Protein AF-A0A926ZEN9-F1 (afdb_monomer_lite)

Sequence (96 aa):
MNADDLRQRLLECDRYILELQYELTKTLEYKQVLLKHHAALSSHEQPGSEIDARLRGLEKEITRASTTLERLRSNIASCSDLRASMERSCPSDIDG

Radius of gyration: 21.75 Å; chains: 1; bounding box: 40×19×70 Å

Structure (mmCIF, N/CA/C/O backbone):
data_AF-A0A926ZEN9-F1
#
_entry.id   AF-A0A926ZEN9-F1
#
loop_
_atom_site.group_PDB
_atom_site.id
_atom_site.type_symbol
_atom_site.label_atom_id
_atom_site.label_alt_id
_atom_site.label_comp_id
_atom_site.label_asym_id
_atom_site.label_entity_id
_atom_site.label_seq_id
_atom_site.pdbx_PDB_ins_code
_atom_site.Cartn_x
_atom_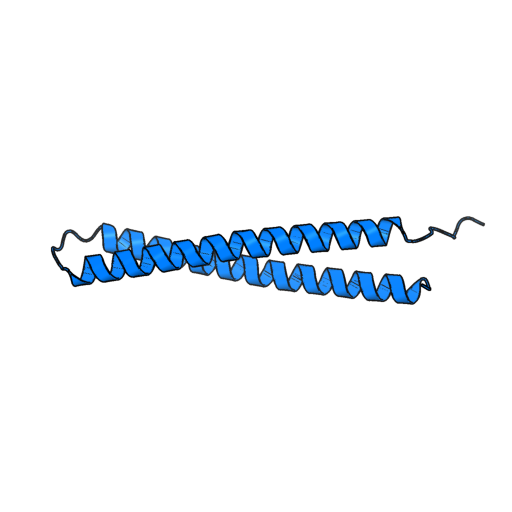site.Cartn_y
_atom_site.Cartn_z
_atom_site.occupancy
_atom_site.B_iso_or_equiv
_atom_site.auth_seq_id
_atom_site.auth_comp_id
_atom_site.auth_asym_id
_atom_site.auth_atom_id
_atom_site.pdbx_PDB_model_num
ATOM 1 N N . MET A 1 1 ? 22.870 -9.142 -24.309 1.00 60.59 1 MET A N 1
ATOM 2 C CA . MET A 1 1 ? 21.413 -8.980 -24.146 1.00 60.59 1 MET A CA 1
ATOM 3 C C . MET A 1 1 ? 20.915 -8.400 -25.450 1.00 60.59 1 MET A C 1
ATOM 5 O O . MET A 1 1 ? 21.462 -7.381 -25.855 1.00 60.59 1 MET A O 1
ATOM 9 N N . ASN A 1 2 ? 20.038 -9.103 -26.165 1.00 77.88 2 ASN A N 1
ATOM 10 C CA . ASN A 1 2 ? 19.508 -8.595 -27.433 1.00 77.88 2 ASN A CA 1
ATOM 11 C C . ASN A 1 2 ? 18.384 -7.566 -27.149 1.00 77.88 2 ASN A C 1
ATOM 13 O O . ASN A 1 2 ? 17.939 -7.425 -26.006 1.00 77.88 2 ASN A O 1
ATOM 17 N N . ALA A 1 3 ? 17.973 -6.799 -28.162 1.00 80.19 3 ALA A N 1
ATOM 18 C CA . ALA A 1 3 ? 16.965 -5.747 -27.998 1.00 80.19 3 ALA A CA 1
ATOM 19 C C . ALA A 1 3 ? 15.592 -6.300 -27.565 1.00 80.19 3 ALA A C 1
ATOM 21 O O . ALA A 1 3 ? 14.883 -5.652 -26.793 1.00 80.19 3 ALA A O 1
ATOM 22 N N . ASP A 1 4 ? 15.247 -7.514 -27.998 1.00 84.12 4 ASP A N 1
ATOM 23 C CA . ASP A 1 4 ? 13.983 -8.173 -27.663 1.00 84.12 4 ASP A CA 1
ATOM 24 C C . ASP A 1 4 ? 13.926 -8.607 -26.188 1.00 84.12 4 ASP A C 1
ATOM 26 O O . ASP A 1 4 ? 12.923 -8.363 -25.518 1.00 84.12 4 ASP A O 1
ATOM 30 N N . ASP A 1 5 ? 15.026 -9.132 -25.637 1.00 86.56 5 ASP A N 1
ATOM 31 C CA . ASP A 1 5 ? 15.173 -9.482 -24.219 1.00 86.56 5 ASP A CA 1
ATOM 32 C C . ASP A 1 5 ? 15.000 -8.239 -23.334 1.00 86.56 5 ASP A C 1
ATOM 34 O O . ASP A 1 5 ? 14.341 -8.278 -22.293 1.00 86.56 5 ASP A O 1
ATOM 38 N N . LEU A 1 6 ? 15.598 -7.110 -23.736 1.00 84.12 6 LEU A N 1
ATOM 39 C CA . LEU A 1 6 ? 15.484 -5.844 -23.009 1.00 84.12 6 LEU A CA 1
ATOM 40 C C . LEU A 1 6 ? 14.041 -5.328 -23.032 1.00 84.12 6 LEU A C 1
ATOM 42 O O . LEU A 1 6 ? 13.512 -4.916 -21.998 1.00 84.12 6 LEU A O 1
ATOM 46 N N . ARG A 1 7 ? 13.386 -5.407 -24.193 1.00 85.62 7 ARG A N 1
ATOM 47 C CA . ARG A 1 7 ? 11.991 -4.998 -24.372 1.00 85.62 7 ARG A CA 1
ATOM 48 C C . ARG A 1 7 ? 11.034 -5.862 -23.554 1.00 85.62 7 ARG A C 1
ATOM 50 O O . ARG A 1 7 ? 10.131 -5.324 -22.918 1.00 85.62 7 ARG A 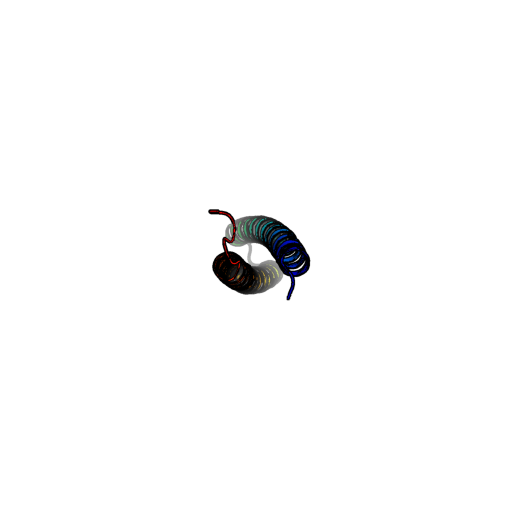O 1
ATOM 57 N N . GLN A 1 8 ? 11.257 -7.174 -23.505 1.00 89.81 8 GLN A N 1
ATOM 58 C CA . GLN A 1 8 ? 10.468 -8.081 -22.675 1.00 89.81 8 GLN A CA 1
ATOM 59 C C . GLN A 1 8 ? 10.624 -7.759 -21.183 1.00 89.81 8 GLN A C 1
ATOM 61 O O . GLN A 1 8 ? 9.628 -7.661 -20.468 1.00 89.81 8 GLN A O 1
ATOM 66 N N . ARG A 1 9 ? 11.852 -7.515 -20.713 1.00 88.81 9 ARG A N 1
ATOM 67 C CA . ARG A 1 9 ? 12.089 -7.164 -19.305 1.00 88.81 9 ARG A CA 1
ATOM 68 C C . ARG A 1 9 ? 11.487 -5.805 -18.928 1.00 88.81 9 ARG A C 1
ATOM 70 O O . ARG A 1 9 ? 11.003 -5.653 -17.812 1.00 88.81 9 ARG A O 1
ATOM 77 N N . LEU A 1 10 ? 11.462 -4.834 -19.846 1.00 88.69 10 LEU A N 1
ATOM 78 C CA . LEU A 1 10 ? 10.764 -3.557 -19.636 1.00 88.69 10 LEU A CA 1
ATOM 79 C C . LEU A 1 10 ? 9.253 -3.755 -19.448 1.00 88.69 10 LEU A C 1
ATOM 81 O O . LEU A 1 10 ? 8.684 -3.205 -18.507 1.00 88.69 10 LEU A O 1
ATOM 85 N N . LEU A 1 11 ? 8.622 -4.600 -20.272 1.00 90.38 11 LEU A N 1
ATOM 86 C CA . LEU A 1 11 ? 7.200 -4.942 -20.127 1.00 90.38 11 LEU A CA 1
ATOM 87 C C . LEU A 1 11 ? 6.902 -5.642 -18.792 1.00 90.38 11 LEU A C 1
ATOM 89 O O . LEU A 1 11 ? 5.866 -5.394 -18.175 1.00 90.38 11 LEU A O 1
ATOM 93 N N . GLU A 1 12 ? 7.807 -6.503 -18.325 1.00 91.12 12 GLU A N 1
ATOM 94 C CA . GLU A 1 12 ? 7.691 -7.144 -17.012 1.00 91.12 12 GLU A CA 1
ATOM 95 C C . GLU A 1 12 ? 7.797 -6.127 -15.866 1.00 91.12 12 GLU A C 1
ATOM 97 O O . GLU A 1 12 ? 7.004 -6.195 -14.923 1.00 91.12 12 GLU A O 1
ATOM 102 N N . CYS A 1 13 ? 8.715 -5.156 -15.959 1.00 89.56 13 CYS A N 1
ATOM 103 C CA . CYS A 1 13 ? 8.809 -4.054 -15.000 1.00 89.56 13 CYS A CA 1
ATOM 104 C C . CYS A 1 13 ? 7.531 -3.208 -14.977 1.00 89.56 13 CYS A C 1
ATOM 106 O O . CYS A 1 13 ? 7.026 -2.913 -13.895 1.00 89.56 13 CYS A O 1
ATOM 108 N N . ASP A 1 14 ? 6.979 -2.863 -16.142 1.00 93.06 14 ASP A N 1
ATOM 109 C CA . ASP A 1 14 ? 5.738 -2.091 -16.242 1.00 93.06 14 ASP A CA 1
ATOM 110 C C . ASP A 1 14 ? 4.551 -2.827 -15.620 1.00 93.06 14 ASP A C 1
ATOM 112 O O . ASP A 1 14 ? 3.808 -2.248 -14.823 1.00 93.06 14 ASP A O 1
ATOM 116 N N . ARG A 1 15 ? 4.401 -4.124 -15.918 1.00 94.81 15 ARG A N 1
ATOM 117 C CA . ARG A 1 15 ? 3.358 -4.956 -15.305 1.00 94.81 15 ARG A CA 1
ATOM 118 C C . ARG A 1 15 ? 3.492 -4.968 -13.785 1.00 94.81 15 ARG A C 1
ATOM 120 O O . ARG A 1 15 ? 2.506 -4.775 -13.080 1.00 94.81 15 ARG A O 1
ATOM 127 N N . TYR A 1 16 ? 4.708 -5.153 -13.281 1.00 93.31 16 TYR A N 1
ATOM 128 C CA . TYR A 1 16 ? 4.945 -5.216 -11.844 1.00 93.31 16 TYR A CA 1
ATOM 129 C C . TYR A 1 16 ? 4.700 -3.870 -11.142 1.00 93.31 16 TYR A C 1
ATOM 131 O O . TYR A 1 16 ? 4.129 -3.835 -10.053 1.00 93.31 16 TYR A O 1
ATOM 139 N N . ILE A 1 17 ? 5.048 -2.743 -11.774 1.00 93.88 17 ILE A N 1
ATOM 140 C CA . ILE A 1 17 ? 4.716 -1.403 -11.261 1.00 93.88 17 ILE A CA 1
ATOM 141 C C . ILE A 1 17 ? 3.197 -1.225 -11.159 1.00 93.88 17 ILE A C 1
ATOM 143 O O . ILE A 1 17 ? 2.717 -0.750 -10.128 1.00 93.88 17 ILE A O 1
ATOM 147 N N . LEU A 1 18 ? 2.438 -1.633 -12.182 1.00 94.94 18 LEU A N 1
ATOM 148 C CA . LEU A 1 18 ? 0.973 -1.551 -12.175 1.00 94.94 18 LEU A CA 1
ATOM 149 C C . LEU A 1 18 ? 0.353 -2.396 -11.053 1.00 94.94 18 LEU A C 1
ATOM 151 O O . LEU A 1 18 ? -0.530 -1.919 -10.339 1.00 94.94 18 LEU A O 1
ATOM 155 N N . GLU A 1 19 ? 0.840 -3.621 -10.852 1.00 95.12 19 GLU A N 1
ATOM 156 C CA . GLU A 1 19 ? 0.403 -4.492 -9.753 1.00 95.12 19 GLU A CA 1
ATOM 157 C C . GLU A 1 19 ? 0.667 -3.845 -8.383 1.00 95.12 19 GLU A C 1
ATOM 159 O O . GLU A 1 19 ? -0.222 -3.788 -7.530 1.00 95.12 19 GLU A O 1
ATOM 164 N N . LEU A 1 20 ? 1.858 -3.276 -8.177 1.00 94.00 20 LEU A N 1
ATOM 165 C CA . LEU A 1 20 ? 2.195 -2.585 -6.931 1.00 94.00 20 LEU A CA 1
ATOM 166 C C . LEU A 1 20 ? 1.355 -1.317 -6.713 1.00 94.00 20 LEU A C 1
ATOM 168 O O . LEU A 1 20 ? 0.962 -1.031 -5.581 1.00 94.00 20 LEU A O 1
ATOM 172 N N . GLN A 1 21 ? 1.063 -0.553 -7.768 1.00 94.44 21 GLN A N 1
ATOM 173 C CA . GLN A 1 21 ? 0.189 0.626 -7.701 1.00 94.44 21 GLN A CA 1
ATOM 174 C C . GLN A 1 21 ? -1.249 0.255 -7.324 1.00 94.44 21 GLN A C 1
ATOM 176 O O . GLN A 1 21 ? -1.901 0.970 -6.553 1.00 94.44 21 GLN A O 1
ATOM 181 N N . TYR A 1 22 ? -1.736 -0.877 -7.827 1.00 94.56 22 TYR A N 1
ATOM 182 C CA . TYR A 1 22 ? -3.042 -1.410 -7.471 1.00 94.56 22 TYR A CA 1
ATOM 183 C C . TYR A 1 22 ? -3.111 -1.800 -5.987 1.00 94.56 22 TYR A C 1
ATOM 185 O O . TYR A 1 22 ? -4.011 -1.356 -5.269 1.00 94.56 22 TYR A O 1
ATOM 193 N N . GLU A 1 23 ? -2.119 -2.542 -5.489 1.00 94.69 23 GLU A N 1
ATOM 194 C CA . GLU A 1 23 ? -2.040 -2.911 -4.069 1.00 94.69 23 GLU A CA 1
ATOM 195 C C . GLU A 1 23 ? -1.855 -1.691 -3.152 1.00 94.69 23 GLU A C 1
ATOM 197 O O . GLU A 1 23 ? -2.435 -1.623 -2.061 1.00 94.69 23 GLU A O 1
ATOM 202 N N . LEU A 1 24 ? -1.114 -0.673 -3.604 1.00 94.38 24 LEU A N 1
ATOM 203 C CA . LEU A 1 24 ? -0.980 0.596 -2.887 1.00 94.38 24 LEU A CA 1
ATOM 204 C C . LEU A 1 24 ? -2.339 1.292 -2.743 1.00 94.38 24 LEU A C 1
ATOM 206 O O . LEU A 1 24 ? -2.685 1.737 -1.647 1.00 94.38 24 LEU A O 1
ATOM 210 N N . THR A 1 25 ? -3.112 1.357 -3.828 1.00 95.31 25 THR A N 1
ATOM 211 C CA . THR A 1 25 ? -4.451 1.964 -3.842 1.00 95.31 25 THR A CA 1
ATOM 212 C C . THR A 1 25 ? -5.387 1.250 -2.872 1.00 95.31 25 THR A C 1
ATOM 214 O O . THR A 1 25 ? -5.958 1.891 -1.989 1.00 95.31 25 THR A O 1
ATOM 217 N N . LYS A 1 26 ? -5.456 -0.084 -2.935 1.00 95.00 26 LYS A N 1
ATOM 218 C CA . LYS A 1 26 ? -6.250 -0.886 -1.991 1.00 95.00 26 LYS A CA 1
ATOM 219 C C . LYS A 1 26 ? -5.860 -0.653 -0.536 1.00 95.00 26 LYS A C 1
ATOM 221 O O . LYS A 1 26 ? -6.716 -0.511 0.334 1.00 95.00 26 LYS A O 1
ATOM 226 N N . THR A 1 27 ? -4.559 -0.606 -0.256 1.00 92.12 27 THR A N 1
ATOM 227 C CA . THR A 1 27 ? -4.063 -0.406 1.111 1.00 92.12 27 THR A CA 1
ATOM 228 C C . THR A 1 27 ? -4.403 0.999 1.624 1.00 92.12 27 THR A C 1
ATOM 230 O O . THR A 1 27 ? -4.707 1.168 2.808 1.00 92.12 27 THR A O 1
ATOM 233 N N . LEU A 1 28 ? -4.400 2.016 0.751 1.00 92.00 28 LEU A N 1
ATOM 234 C CA . LEU A 1 28 ? -4.840 3.374 1.091 1.00 92.00 28 LEU A CA 1
ATOM 235 C C . LEU A 1 28 ? -6.332 3.411 1.434 1.00 92.00 28 LEU A C 1
ATOM 237 O O . LEU A 1 28 ? -6.697 3.996 2.455 1.00 92.00 28 LEU A O 1
ATOM 241 N N . GLU A 1 29 ? -7.174 2.771 0.623 1.00 94.94 29 GLU A N 1
ATOM 242 C CA . GLU A 1 29 ? -8.615 2.660 0.875 1.00 94.94 29 GLU A CA 1
ATOM 243 C C . GLU A 1 29 ? -8.889 1.953 2.206 1.00 94.94 29 GLU A C 1
ATOM 245 O O . GLU A 1 29 ? -9.626 2.472 3.049 1.00 94.94 29 GLU A O 1
ATOM 250 N N . TYR A 1 30 ? -8.220 0.823 2.453 1.00 92.31 30 TYR A N 1
ATOM 251 C CA . TYR A 1 30 ? -8.326 0.096 3.717 1.00 92.31 30 TYR A CA 1
ATOM 252 C C . TYR A 1 30 ? -7.936 0.973 4.915 1.00 92.31 30 TYR A C 1
ATOM 254 O O . TYR A 1 30 ? -8.688 1.079 5.886 1.00 92.31 30 TYR A O 1
ATOM 262 N N . LYS A 1 31 ? -6.806 1.687 4.831 1.00 94.75 31 LYS A N 1
ATOM 263 C CA . LYS A 1 31 ? -6.369 2.616 5.884 1.00 94.75 31 LYS A CA 1
ATOM 264 C C . LYS A 1 31 ? -7.398 3.723 6.140 1.00 94.75 31 LYS A C 1
ATOM 266 O O . LYS A 1 31 ? -7.629 4.074 7.296 1.00 94.75 31 LYS A O 1
ATOM 271 N N . GLN A 1 32 ? -8.028 4.273 5.102 1.00 93.81 32 GLN A N 1
ATOM 272 C CA . GLN A 1 32 ? -9.080 5.282 5.272 1.00 93.81 32 GLN A CA 1
ATOM 273 C C . GLN A 1 32 ? -10.303 4.718 5.999 1.00 93.81 32 GLN A C 1
ATOM 275 O O . GLN A 1 32 ? -10.861 5.388 6.869 1.00 93.81 32 GLN A O 1
ATOM 280 N N . VAL A 1 33 ? -10.710 3.487 5.679 1.00 94.31 33 VAL A N 1
ATOM 281 C CA . VAL A 1 33 ? -11.801 2.799 6.379 1.00 94.31 33 VAL A CA 1
ATOM 282 C C . VAL A 1 33 ? -11.455 2.602 7.856 1.00 94.31 33 VAL A C 1
ATOM 284 O O . VAL A 1 33 ? -12.288 2.893 8.715 1.00 94.31 33 VAL A O 1
ATOM 287 N N . LEU A 1 34 ? -10.228 2.182 8.177 1.00 91.69 34 LEU A N 1
ATOM 288 C CA . LEU A 1 34 ? -9.775 2.044 9.565 1.00 91.69 34 LEU A CA 1
ATOM 289 C C . LEU A 1 34 ? -9.792 3.376 10.324 1.00 91.69 34 LEU A C 1
ATOM 291 O O . LEU A 1 34 ? -10.265 3.426 11.455 1.00 91.69 34 LEU A O 1
ATOM 295 N N . LEU A 1 35 ? -9.336 4.463 9.696 1.00 91.94 35 LEU A N 1
ATOM 296 C CA . LEU A 1 35 ? -9.359 5.800 10.299 1.00 91.94 35 LEU A CA 1
ATOM 297 C C . LEU A 1 35 ? -10.786 6.278 10.593 1.00 91.94 35 LEU A C 1
ATOM 299 O O . LEU A 1 35 ? -11.027 6.856 11.652 1.00 91.94 35 LEU A O 1
ATOM 303 N N . LYS A 1 36 ? -11.743 6.003 9.698 1.00 91.50 36 LYS A N 1
ATOM 304 C CA . LYS A 1 36 ? -13.163 6.315 9.931 1.00 91.50 36 LYS A CA 1
ATOM 305 C C . LYS A 1 36 ? -13.724 5.534 11.121 1.00 91.50 36 LYS A C 1
ATOM 307 O O . LYS A 1 36 ? -14.379 6.128 11.972 1.00 91.50 36 LYS A O 1
ATOM 312 N N . HIS A 1 37 ? -13.438 4.233 11.209 1.00 88.44 37 HIS A N 1
ATOM 313 C CA . HIS A 1 37 ? -13.864 3.410 12.347 1.00 88.44 37 HIS A CA 1
ATOM 314 C C . HIS A 1 37 ? -13.226 3.863 13.659 1.00 88.44 37 HIS A C 1
ATOM 316 O O . HIS A 1 37 ? -13.911 3.933 14.675 1.00 88.44 37 HIS A O 1
ATOM 322 N N . HIS A 1 38 ? -11.938 4.205 13.628 1.00 90.25 38 HIS A N 1
ATOM 323 C CA . HIS A 1 38 ? -11.237 4.747 14.783 1.00 90.25 38 HIS A CA 1
ATOM 324 C C . HIS A 1 38 ? -11.901 6.043 15.257 1.00 90.25 38 HIS A C 1
ATOM 326 O O . HIS A 1 38 ? -12.266 6.139 16.419 1.00 90.25 38 HIS A O 1
ATOM 332 N N . ALA A 1 39 ? -12.137 7.008 14.361 1.00 87.75 39 ALA A N 1
ATOM 333 C CA . ALA A 1 39 ? -12.794 8.268 14.709 1.00 87.75 39 ALA A CA 1
ATOM 334 C C . ALA A 1 39 ? -14.206 8.062 15.288 1.00 87.75 39 ALA A C 1
ATOM 336 O O . ALA A 1 39 ? -14.547 8.678 16.295 1.00 87.75 39 ALA A O 1
ATOM 337 N N . ALA A 1 40 ? -15.001 7.163 14.696 1.00 88.31 40 ALA A N 1
ATOM 338 C CA . ALA A 1 40 ? -16.331 6.828 15.202 1.00 88.31 40 ALA A CA 1
ATOM 339 C C . ALA A 1 40 ? -16.270 6.243 16.624 1.00 88.31 40 ALA A C 1
ATOM 341 O O . ALA A 1 40 ? -17.021 6.672 17.498 1.00 88.31 40 ALA A O 1
ATOM 342 N N . LEU A 1 41 ? -15.342 5.316 16.881 1.00 86.00 41 LEU A N 1
ATOM 343 C CA . LEU A 1 41 ? -15.156 4.720 18.207 1.00 86.00 41 LEU A CA 1
ATOM 344 C C . LEU A 1 41 ? -14.592 5.713 19.228 1.00 86.00 41 LEU A C 1
ATOM 346 O O . LEU A 1 41 ? -15.034 5.704 20.370 1.00 86.00 41 LEU A O 1
ATOM 350 N N . SER A 1 42 ? -13.671 6.596 18.835 1.00 83.38 42 SER A N 1
ATOM 351 C CA . SER A 1 42 ? -13.131 7.633 19.725 1.00 83.38 42 SER A CA 1
ATOM 352 C C . SER A 1 42 ? -14.169 8.690 20.105 1.00 83.38 42 SER A C 1
ATOM 354 O O . SER A 1 42 ? -14.027 9.328 21.140 1.00 83.38 42 SER A O 1
ATOM 356 N N . SER A 1 43 ? -15.202 8.890 19.278 1.00 82.88 43 SER A N 1
ATOM 357 C CA . SER A 1 43 ? -16.293 9.832 19.560 1.00 82.88 43 SER A CA 1
ATOM 358 C C . SER A 1 43 ? -17.372 9.282 20.503 1.00 82.88 43 SER A C 1
ATOM 360 O O . SER A 1 43 ? -18.238 10.034 20.943 1.00 82.88 43 SER A O 1
ATOM 362 N N . HIS A 1 44 ? -17.339 7.984 20.822 1.00 80.75 44 HIS A N 1
ATOM 363 C CA . HIS A 1 44 ? -18.268 7.381 21.774 1.00 80.75 44 HIS A CA 1
ATOM 364 C C . HIS A 1 44 ? -17.853 7.706 23.220 1.00 80.75 44 HIS A C 1
ATOM 366 O O . HIS A 1 44 ? -16.861 7.185 23.719 1.00 80.75 44 HIS A O 1
ATOM 372 N N . GLU A 1 45 ? -18.654 8.507 23.930 1.00 64.25 45 GLU A N 1
ATOM 373 C CA . GLU A 1 45 ? -18.496 8.813 25.366 1.00 64.25 45 GLU A CA 1
ATOM 374 C C . GLU A 1 45 ? -18.964 7.654 26.275 1.00 64.25 45 GLU A C 1
ATOM 376 O O . GLU A 1 45 ? -19.763 7.840 27.193 1.00 64.25 45 GLU A O 1
ATOM 381 N N . GLN A 1 46 ? -18.526 6.422 26.011 1.00 62.91 46 GLN A N 1
ATOM 382 C CA . GLN A 1 46 ? -18.843 5.278 26.871 1.00 62.91 46 GLN A CA 1
ATOM 383 C C . GLN A 1 46 ? -17.584 4.745 27.563 1.00 62.91 46 GLN A C 1
ATOM 385 O O . GLN A 1 46 ? -16.613 4.418 26.881 1.00 62.91 46 GLN A O 1
ATOM 390 N N . PRO A 1 47 ? -17.586 4.589 28.901 1.00 61.56 47 PRO A N 1
ATOM 391 C CA . PRO A 1 47 ? -16.537 3.852 29.581 1.00 61.56 47 PRO A CA 1
ATOM 392 C C . PRO A 1 47 ? -16.728 2.363 29.291 1.00 61.56 47 PRO A C 1
ATOM 394 O O . PRO A 1 47 ? -17.701 1.741 29.716 1.00 61.56 47 PRO A O 1
ATOM 397 N N . GLY A 1 48 ? -15.783 1.784 28.564 1.00 68.19 48 GLY A N 1
ATOM 398 C CA . GLY A 1 48 ? -15.775 0.359 28.290 1.00 68.19 48 GLY A CA 1
ATOM 399 C C . GLY A 1 48 ? -14.373 -0.093 27.936 1.00 68.19 48 GLY A C 1
ATOM 400 O O . GLY A 1 48 ? -13.836 0.300 26.904 1.00 68.19 48 GLY A O 1
ATOM 401 N N . SER A 1 49 ? -13.805 -0.979 28.755 1.00 75.56 49 SER A N 1
ATOM 402 C CA . SER A 1 49 ? -12.524 -1.647 28.482 1.00 75.56 49 SER A CA 1
ATOM 403 C C . SER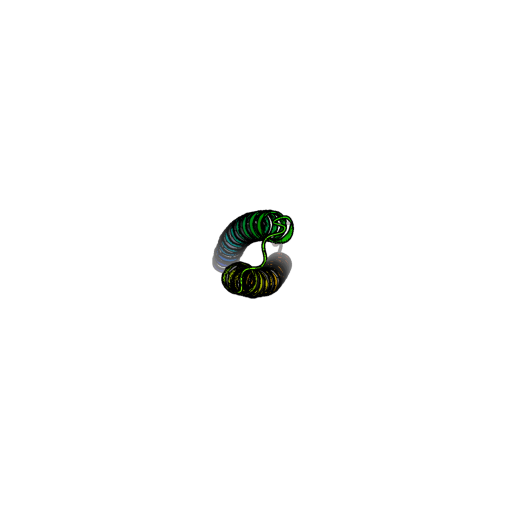 A 1 49 ? -12.484 -2.317 27.098 1.00 75.56 49 SER A C 1
ATOM 405 O O . SER A 1 49 ? -11.411 -2.481 26.515 1.00 75.56 49 SER A O 1
ATOM 407 N N . GLU A 1 50 ? -13.652 -2.665 26.554 1.00 82.06 50 GLU A N 1
ATOM 408 C CA . GLU A 1 50 ? -13.842 -3.204 25.211 1.00 82.06 50 GLU A CA 1
ATOM 409 C C . GLU A 1 50 ? -13.661 -2.155 24.099 1.00 82.06 50 GLU A C 1
ATOM 411 O O . GLU A 1 50 ? -13.016 -2.449 23.092 1.00 82.06 50 GLU A O 1
ATOM 416 N N . ILE A 1 51 ? -14.154 -0.923 24.279 1.00 84.69 51 ILE A N 1
ATOM 417 C CA . ILE A 1 51 ? -13.946 0.177 23.319 1.00 84.69 51 ILE A CA 1
ATOM 418 C C . ILE A 1 51 ? -12.458 0.523 23.269 1.00 84.69 51 ILE A C 1
ATOM 420 O O . ILE A 1 51 ? -11.880 0.582 22.184 1.00 84.69 51 ILE A O 1
ATOM 424 N N . ASP A 1 52 ? -11.808 0.617 24.429 1.00 85.31 52 ASP A N 1
ATOM 425 C CA . ASP A 1 52 ? -10.367 0.860 24.518 1.00 85.31 52 ASP A CA 1
ATOM 426 C C . ASP A 1 52 ? -9.544 -0.265 23.872 1.00 85.31 52 ASP A C 1
ATOM 428 O O . ASP A 1 52 ? -8.529 -0.018 23.216 1.00 85.31 52 ASP A O 1
ATOM 432 N N . ALA A 1 53 ? -9.963 -1.525 24.036 1.00 87.75 53 ALA A N 1
ATOM 433 C CA . ALA A 1 53 ? -9.311 -2.657 23.382 1.00 87.75 53 ALA A CA 1
ATOM 434 C C . ALA A 1 53 ? -9.468 -2.606 21.854 1.00 87.75 53 ALA A C 1
ATOM 436 O O . ALA A 1 53 ? -8.502 -2.877 21.136 1.00 87.75 53 ALA A O 1
ATOM 437 N N . ARG A 1 54 ? -10.649 -2.219 21.354 1.00 87.38 54 ARG A N 1
ATOM 438 C CA . ARG A 1 54 ? -10.915 -2.052 19.917 1.00 87.38 54 ARG A CA 1
ATOM 439 C C . ARG A 1 54 ? -10.139 -0.876 19.327 1.00 87.38 54 ARG A C 1
ATOM 441 O O . ARG A 1 54 ? -9.556 -1.042 18.259 1.00 87.38 54 ARG A O 1
ATOM 448 N N . LEU A 1 55 ? -10.056 0.257 20.029 1.00 88.56 55 LEU A N 1
ATOM 449 C CA . LEU A 1 55 ? -9.237 1.405 19.623 1.00 88.56 55 LEU A CA 1
ATOM 450 C C . LEU A 1 55 ? -7.762 1.017 19.501 1.00 88.56 55 LEU A C 1
ATOM 452 O O . LEU A 1 55 ? -7.186 1.169 18.426 1.00 88.56 55 LEU A O 1
ATOM 456 N N . ARG A 1 56 ? -7.186 0.378 20.529 1.00 89.38 56 ARG A N 1
ATOM 457 C CA . ARG A 1 56 ? -5.803 -0.135 20.468 1.00 89.38 56 ARG A CA 1
ATOM 458 C C . ARG A 1 56 ? -5.588 -1.153 19.345 1.00 89.38 56 ARG A C 1
ATOM 460 O O . ARG A 1 56 ? -4.494 -1.245 18.787 1.00 89.38 56 ARG A O 1
ATOM 467 N N . GLY A 1 57 ? -6.604 -1.957 19.031 1.00 92.94 57 GLY A N 1
ATOM 468 C CA . GLY A 1 57 ? -6.589 -2.865 17.883 1.00 92.94 57 GLY A CA 1
ATOM 469 C C . GLY A 1 57 ? -6.476 -2.105 16.561 1.00 92.94 57 GLY A C 1
ATOM 470 O O . GLY A 1 57 ? -5.563 -2.364 15.776 1.00 92.94 57 GLY A O 1
ATOM 471 N N . LEU A 1 58 ? -7.341 -1.111 16.358 1.00 91.88 58 LEU A N 1
ATOM 472 C CA . LEU A 1 58 ? -7.350 -0.274 15.158 1.00 91.88 58 LEU A CA 1
ATOM 473 C C . LEU A 1 58 ? -6.069 0.553 15.004 1.00 91.88 58 LEU A C 1
ATOM 475 O O . LEU A 1 58 ? -5.542 0.641 13.899 1.00 91.88 58 LEU A O 1
ATOM 479 N N . GLU A 1 59 ? -5.517 1.103 16.086 1.00 92.06 59 GLU A N 1
ATOM 480 C CA . GLU A 1 59 ? -4.232 1.820 16.067 1.00 92.06 59 GLU A CA 1
ATOM 481 C C . GLU A 1 59 ? -3.095 0.936 15.527 1.00 92.06 59 GLU A C 1
ATOM 483 O O . GLU A 1 59 ? -2.294 1.364 14.685 1.00 92.06 59 GLU A O 1
ATOM 488 N N . LYS A 1 60 ? -3.048 -0.335 15.950 1.00 94.44 60 LYS A N 1
ATOM 489 C CA . LYS A 1 60 ? -2.073 -1.310 15.439 1.00 94.44 60 LYS A CA 1
ATOM 490 C C . LYS A 1 60 ? -2.289 -1.601 13.959 1.00 94.44 60 LYS A C 1
ATOM 492 O O . LYS A 1 60 ? -1.316 -1.690 13.211 1.00 94.44 60 LYS A O 1
ATOM 497 N N . GLU A 1 61 ? -3.535 -1.750 13.524 1.00 94.38 61 GLU A N 1
ATOM 498 C CA . GLU A 1 61 ? -3.848 -1.997 12.115 1.00 94.38 61 GLU A CA 1
ATOM 499 C C . GLU A 1 61 ? -3.514 -0.801 11.219 1.00 94.38 61 GLU A C 1
ATOM 501 O O . GLU A 1 61 ? -2.896 -0.981 10.171 1.00 94.38 61 GLU A O 1
ATOM 506 N N . ILE A 1 62 ? -3.817 0.424 11.655 1.00 93.31 62 ILE A N 1
ATOM 507 C CA . ILE A 1 62 ? -3.445 1.659 10.949 1.00 93.31 62 ILE A CA 1
ATOM 508 C C . ILE A 1 62 ? -1.922 1.766 10.827 1.00 93.31 62 ILE A C 1
ATOM 510 O O . ILE A 1 62 ? -1.406 2.135 9.766 1.00 93.31 62 ILE A O 1
ATOM 514 N N . THR A 1 63 ? -1.195 1.417 11.891 1.00 95.19 63 THR A N 1
ATOM 515 C CA . THR A 1 63 ? 0.272 1.397 11.886 1.00 95.19 63 THR A CA 1
ATOM 516 C C . THR A 1 63 ? 0.794 0.388 10.861 1.00 95.19 63 THR A C 1
ATOM 518 O O . THR A 1 63 ? 1.585 0.753 9.993 1.00 95.19 63 THR A O 1
ATOM 521 N N . ARG A 1 64 ? 0.284 -0.852 10.873 1.00 94.81 64 ARG A N 1
ATOM 522 C CA . ARG A 1 64 ? 0.654 -1.897 9.899 1.00 94.81 64 ARG A CA 1
ATOM 523 C C . ARG A 1 64 ? 0.355 -1.488 8.457 1.00 94.81 64 ARG A C 1
ATOM 525 O O . ARG A 1 64 ? 1.200 -1.674 7.580 1.00 94.81 64 ARG A O 1
ATOM 532 N N . ALA A 1 65 ? -0.821 -0.912 8.210 1.00 92.62 65 ALA A N 1
ATOM 533 C CA . ALA A 1 65 ? -1.190 -0.404 6.894 1.00 92.62 65 ALA A CA 1
ATOM 534 C C . ALA A 1 65 ? -0.228 0.708 6.449 1.00 92.62 65 ALA A C 1
ATOM 536 O O . ALA A 1 65 ? 0.220 0.712 5.309 1.00 92.62 65 ALA A O 1
ATOM 537 N N . SER A 1 66 ? 0.167 1.607 7.356 1.00 92.12 66 SER A N 1
ATOM 538 C CA . SER A 1 66 ? 1.116 2.688 7.057 1.00 92.12 66 SER A CA 1
ATOM 539 C C . SER A 1 66 ? 2.504 2.165 6.679 1.00 92.12 66 SER A C 1
ATOM 541 O O . SER A 1 66 ? 3.030 2.565 5.644 1.00 92.12 66 SER A O 1
ATOM 543 N N . THR A 1 67 ? 3.052 1.207 7.431 1.00 96.25 67 THR A N 1
ATOM 544 C CA . THR A 1 67 ? 4.328 0.556 7.083 1.00 96.25 67 THR A CA 1
ATOM 545 C C . THR A 1 67 ? 4.250 -0.167 5.736 1.00 96.25 67 THR A C 1
ATOM 547 O O . THR A 1 67 ? 5.181 -0.117 4.933 1.00 96.25 67 THR A O 1
ATOM 550 N N . THR A 1 68 ? 3.119 -0.819 5.451 1.00 93.81 68 THR A N 1
ATOM 551 C CA . THR A 1 68 ? 2.896 -1.493 4.163 1.00 93.81 68 THR A CA 1
ATOM 552 C C . THR A 1 68 ? 2.877 -0.490 3.008 1.00 93.81 68 THR A C 1
ATOM 554 O O . THR A 1 68 ? 3.508 -0.732 1.982 1.00 93.81 68 THR A O 1
ATOM 557 N N . LEU A 1 69 ? 2.231 0.667 3.186 1.00 94.81 69 LEU A N 1
ATOM 558 C CA . LEU A 1 69 ? 2.214 1.743 2.190 1.00 94.81 69 LEU A CA 1
ATOM 559 C C . LEU A 1 69 ? 3.609 2.294 1.899 1.00 94.81 69 LEU A C 1
ATOM 561 O O . LEU A 1 69 ? 3.944 2.512 0.738 1.00 94.81 69 LEU A O 1
ATOM 565 N N . GLU A 1 70 ? 4.421 2.521 2.929 1.00 94.69 70 GLU A N 1
ATOM 566 C CA . GLU A 1 70 ? 5.801 2.988 2.758 1.00 94.69 70 GLU A CA 1
ATOM 567 C C . GLU A 1 70 ? 6.631 1.982 1.961 1.00 94.69 70 GLU A C 1
ATOM 569 O O . GLU A 1 70 ? 7.310 2.356 1.002 1.00 94.69 70 GLU A O 1
ATOM 574 N N . ARG A 1 71 ? 6.499 0.691 2.282 1.00 95.25 71 ARG A N 1
ATOM 575 C CA . ARG A 1 71 ? 7.164 -0.382 1.541 1.00 95.25 71 ARG A CA 1
ATOM 576 C C . ARG A 1 71 ? 6.712 -0.442 0.083 1.00 95.25 71 ARG A C 1
ATOM 578 O O . ARG A 1 71 ? 7.554 -0.521 -0.805 1.00 95.25 71 ARG A O 1
ATOM 585 N N . LEU A 1 72 ? 5.406 -0.388 -0.180 1.00 93.31 72 LEU A N 1
ATOM 586 C CA . LEU A 1 72 ? 4.873 -0.409 -1.546 1.00 93.31 72 LEU A CA 1
ATOM 587 C C . LEU A 1 72 ? 5.350 0.803 -2.354 1.00 93.31 72 LEU A C 1
ATOM 589 O O . LEU A 1 72 ? 5.788 0.638 -3.489 1.00 93.31 72 LEU A O 1
ATOM 593 N N . ARG A 1 73 ? 5.355 2.004 -1.761 1.00 94.12 73 ARG A N 1
ATOM 594 C CA . ARG A 1 73 ? 5.906 3.214 -2.396 1.00 94.12 73 ARG A CA 1
ATOM 595 C C . ARG A 1 73 ? 7.387 3.059 -2.735 1.00 94.12 73 ARG A C 1
ATOM 597 O O . ARG A 1 73 ? 7.788 3.401 -3.843 1.00 94.12 73 ARG A O 1
ATOM 604 N N . SER A 1 74 ? 8.181 2.519 -1.811 1.00 95.12 74 SER A N 1
ATOM 605 C CA . SER A 1 74 ? 9.607 2.260 -2.036 1.00 95.12 74 SER A CA 1
ATOM 606 C C . SER A 1 74 ? 9.840 1.230 -3.148 1.00 95.12 74 SER A C 1
ATOM 608 O O . SER A 1 74 ? 10.695 1.443 -4.010 1.00 95.12 74 SER A O 1
ATOM 610 N N . ASN A 1 75 ? 9.042 0.160 -3.190 1.00 91.81 75 ASN A N 1
ATOM 611 C CA . ASN A 1 75 ? 9.113 -0.839 -4.255 1.00 91.81 75 ASN A CA 1
ATOM 612 C C . ASN A 1 75 ? 8.767 -0.232 -5.623 1.00 91.81 75 ASN A C 1
ATOM 614 O O . ASN A 1 75 ? 9.495 -0.459 -6.583 1.00 91.81 75 ASN A O 1
ATOM 618 N N . ILE A 1 76 ? 7.700 0.572 -5.710 1.00 93.44 76 ILE A N 1
ATOM 619 C CA . ILE A 1 76 ? 7.304 1.252 -6.955 1.00 93.44 76 ILE A CA 1
ATOM 620 C C . ILE A 1 76 ? 8.426 2.165 -7.452 1.00 93.44 76 ILE A C 1
ATOM 622 O O . ILE A 1 76 ? 8.761 2.117 -8.635 1.00 93.44 76 ILE A O 1
ATOM 626 N N . ALA A 1 77 ? 9.021 2.966 -6.562 1.00 93.12 77 ALA A N 1
ATOM 627 C CA . ALA A 1 77 ? 10.143 3.835 -6.909 1.00 93.12 77 ALA A CA 1
ATOM 628 C C . ALA A 1 77 ? 11.330 3.019 -7.442 1.00 93.12 77 ALA A C 1
ATOM 630 O O . ALA A 1 77 ? 11.796 3.267 -8.548 1.00 93.12 77 ALA A O 1
ATOM 631 N N . SER A 1 78 ? 11.725 1.963 -6.725 1.00 92.56 78 SER A N 1
ATOM 632 C CA . SER A 1 78 ? 12.840 1.091 -7.122 1.00 92.56 78 SER A CA 1
ATOM 633 C C . SER A 1 78 ? 12.614 0.425 -8.485 1.00 92.56 78 SER A C 1
ATOM 635 O O . SER A 1 78 ? 13.525 0.353 -9.308 1.00 92.56 78 SER A O 1
ATOM 637 N N . CYS A 1 79 ? 11.396 -0.056 -8.753 1.00 89.81 79 CYS A N 1
ATOM 638 C CA . CYS A 1 79 ? 11.050 -0.656 -10.041 1.00 89.81 79 CYS A CA 1
ATOM 639 C C . CYS A 1 79 ? 11.012 0.378 -11.170 1.00 89.81 79 CYS A C 1
ATOM 641 O O . CYS A 1 79 ? 11.443 0.076 -12.281 1.00 89.81 79 CYS A O 1
ATOM 643 N N . SER A 1 80 ? 10.545 1.594 -10.882 1.00 91.81 80 SER A N 1
ATOM 644 C CA . SER A 1 80 ? 10.535 2.699 -11.846 1.00 91.81 80 SER A CA 1
ATOM 645 C C . SER A 1 80 ? 11.959 3.136 -12.203 1.00 91.81 80 SER A C 1
ATOM 647 O O . SER A 1 80 ? 12.264 3.332 -13.378 1.00 91.81 80 SER A O 1
ATOM 649 N N . ASP A 1 81 ? 12.856 3.207 -11.217 1.00 91.62 81 ASP A N 1
ATOM 650 C CA . ASP A 1 81 ? 14.271 3.529 -11.423 1.00 91.62 81 ASP A CA 1
ATOM 651 C C . ASP A 1 81 ? 14.985 2.451 -12.246 1.00 91.62 81 ASP A C 1
ATOM 653 O O . ASP A 1 81 ? 15.739 2.769 -13.172 1.00 91.62 81 ASP A O 1
ATOM 657 N N . LEU A 1 82 ? 14.715 1.172 -11.952 1.00 89.44 82 LEU A N 1
ATOM 658 C CA . LEU A 1 82 ? 15.233 0.045 -12.727 1.00 89.44 82 LEU A CA 1
ATOM 659 C C . LEU A 1 82 ? 14.760 0.121 -14.181 1.00 89.44 82 LEU A C 1
ATOM 661 O O . LEU A 1 82 ? 15.589 0.057 -15.090 1.00 89.44 82 LEU A O 1
ATOM 665 N N . ARG A 1 83 ? 13.455 0.321 -14.403 1.00 90.12 83 ARG A N 1
ATOM 666 C CA . ARG A 1 83 ? 12.879 0.506 -15.740 1.00 90.12 83 ARG A CA 1
ATOM 667 C C . ARG A 1 83 ? 1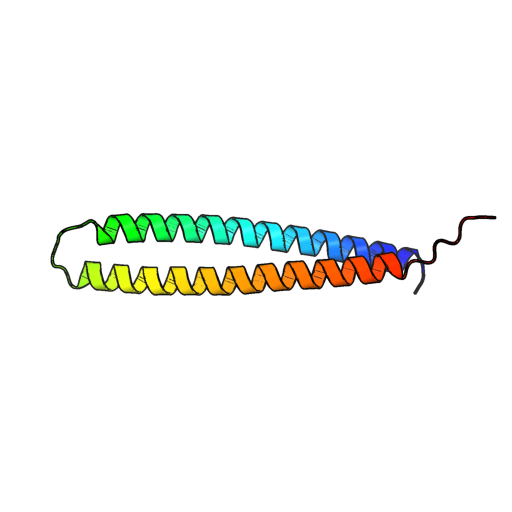3.569 1.657 -16.479 1.00 90.12 83 ARG A C 1
ATOM 669 O O . ARG A 1 83 ? 14.049 1.458 -17.590 1.00 90.12 83 ARG A O 1
ATOM 676 N N . ALA A 1 84 ? 13.703 2.825 -15.853 1.00 89.06 84 ALA A N 1
ATOM 677 C CA . ALA A 1 84 ? 14.357 3.980 -16.466 1.00 89.06 84 ALA A CA 1
ATOM 678 C C . ALA A 1 84 ? 15.841 3.714 -16.788 1.00 89.06 84 ALA A C 1
ATOM 680 O O . ALA A 1 84 ? 16.360 4.169 -17.807 1.00 89.06 84 ALA A O 1
ATOM 681 N N . SER A 1 85 ? 16.546 2.960 -15.939 1.00 88.62 85 SER A N 1
ATOM 682 C CA . SER A 1 85 ? 17.918 2.524 -16.222 1.00 88.62 85 SER A CA 1
ATOM 683 C C . SER A 1 85 ? 17.986 1.583 -17.425 1.00 88.62 85 SER A C 1
ATOM 685 O O . SER A 1 85 ? 18.919 1.676 -18.224 1.00 88.62 85 SER A O 1
ATOM 687 N N . MET A 1 86 ? 17.009 0.691 -17.569 1.00 86.62 86 MET A N 1
ATOM 688 C CA . MET A 1 86 ? 16.909 -0.238 -18.692 1.00 86.62 86 MET A CA 1
ATOM 689 C C . MET A 1 86 ? 16.582 0.489 -20.002 1.00 86.62 86 MET A C 1
ATOM 691 O O . MET A 1 86 ? 17.217 0.207 -21.013 1.00 86.62 86 MET A O 1
ATOM 695 N N . GLU A 1 87 ? 15.686 1.480 -19.976 1.00 84.88 87 GLU A N 1
ATOM 696 C CA . GLU A 1 87 ? 15.372 2.335 -21.132 1.00 84.88 87 GLU A CA 1
ATOM 697 C C . GLU A 1 87 ? 16.596 3.116 -21.620 1.00 84.88 87 GLU A C 1
ATOM 699 O O . GLU A 1 87 ? 16.889 3.118 -22.813 1.00 84.88 87 GLU A O 1
ATOM 704 N N . ARG A 1 88 ? 17.369 3.716 -20.704 1.00 84.25 88 ARG A N 1
ATOM 705 C CA . ARG A 1 88 ? 18.616 4.429 -21.045 1.00 84.25 88 ARG A CA 1
ATOM 706 C C . ARG A 1 88 ? 19.717 3.518 -21.587 1.00 84.25 88 ARG A C 1
ATOM 708 O O . ARG A 1 88 ? 20.620 3.997 -22.261 1.00 84.25 88 ARG A O 1
ATOM 715 N N . SER A 1 89 ? 19.663 2.228 -21.263 1.00 77.69 89 SER A N 1
ATOM 716 C CA . SER A 1 89 ? 20.638 1.233 -21.725 1.00 77.69 89 SER A CA 1
ATOM 717 C C . SER A 1 89 ? 20.253 0.615 -23.072 1.00 77.69 89 SER A C 1
ATOM 719 O O . SER A 1 89 ? 20.972 -0.252 -23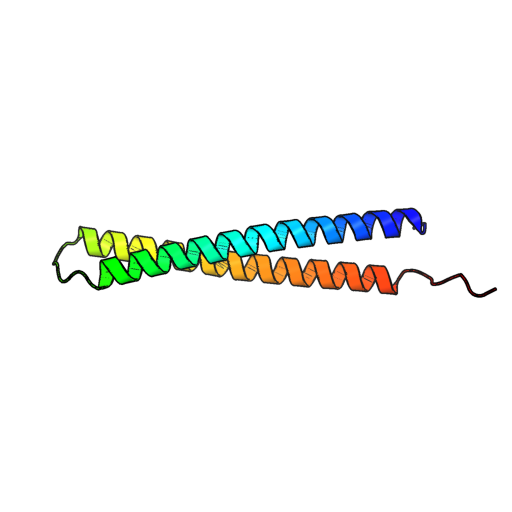.565 1.00 77.69 89 SER A O 1
ATOM 721 N N . CYS A 1 90 ? 19.123 1.026 -23.657 1.00 63.72 90 CYS A N 1
ATOM 722 C CA . CYS A 1 90 ? 18.700 0.604 -24.982 1.00 63.72 90 CYS A CA 1
ATOM 723 C C . CYS A 1 90 ? 19.498 1.410 -26.025 1.00 63.72 90 CYS A C 1
ATOM 725 O O . CYS A 1 90 ? 19.314 2.629 -26.103 1.00 63.72 90 CYS A O 1
ATOM 727 N N . PRO A 1 91 ? 20.406 0.795 -26.805 1.00 56.41 91 PRO A N 1
ATOM 728 C CA . PRO A 1 91 ? 21.084 1.510 -27.873 1.00 56.41 91 PRO A CA 1
ATOM 729 C C . PRO A 1 91 ? 20.033 1.920 -28.905 1.00 56.41 91 PRO A C 1
ATOM 731 O O . PRO A 1 91 ? 19.323 1.087 -29.469 1.00 56.41 91 PRO A O 1
ATOM 734 N N . SER A 1 92 ? 19.899 3.225 -29.109 1.00 55.72 92 SER A N 1
ATOM 735 C CA . SER A 1 92 ? 19.102 3.787 -30.195 1.00 55.72 92 SER A CA 1
ATOM 736 C C . SER A 1 92 ? 19.889 3.648 -31.497 1.00 55.72 92 SER A C 1
ATOM 738 O O . SER A 1 92 ? 20.327 4.642 -32.057 1.00 55.72 92 SER A O 1
ATOM 740 N N . ASP A 1 93 ? 20.122 2.423 -31.964 1.00 56.69 93 ASP A N 1
ATOM 741 C CA . ASP A 1 93 ? 20.681 2.200 -33.298 1.00 56.69 93 ASP A CA 1
ATOM 742 C C . ASP A 1 93 ? 19.540 2.152 -34.314 1.00 56.69 93 ASP A C 1
ATOM 744 O O . ASP A 1 93 ? 19.168 1.073 -34.763 1.00 56.69 93 ASP A O 1
ATOM 748 N N . ILE A 1 94 ? 18.976 3.318 -34.650 1.00 51.19 94 ILE A N 1
ATOM 749 C CA . ILE A 1 94 ? 18.475 3.617 -36.002 1.00 51.19 94 ILE A CA 1
ATOM 750 C C . ILE A 1 94 ? 18.638 5.129 -36.241 1.00 51.19 94 ILE A C 1
ATOM 752 O O . ILE A 1 94 ? 17.689 5.892 -36.102 1.00 51.19 94 ILE A O 1
ATOM 756 N N . ASP A 1 95 ? 19.839 5.558 -36.616 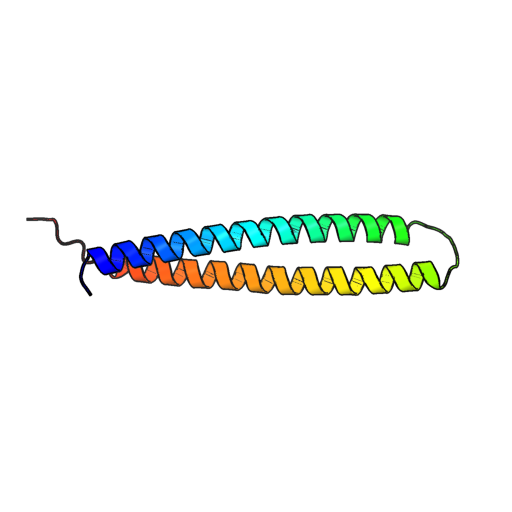1.00 43.31 95 ASP A N 1
ATOM 757 C CA . ASP A 1 95 ? 19.976 6.580 -37.656 1.00 43.31 95 ASP A CA 1
ATOM 758 C C . ASP A 1 95 ? 21.086 6.088 -38.589 1.00 43.31 95 ASP A C 1
ATOM 760 O O . ASP A 1 95 ? 22.211 5.823 -38.154 1.00 43.31 95 ASP A O 1
ATOM 764 N N . GLY A 1 96 ? 20.687 5.797 -39.827 1.00 41.06 96 GLY A N 1
ATOM 765 C CA . GLY A 1 96 ? 21.541 5.285 -40.897 1.00 41.06 96 GLY A CA 1
ATOM 766 C C . GLY A 1 96 ? 22.155 6.398 -41.729 1.00 41.06 96 GLY A C 1
ATOM 767 O O . GLY A 1 96 ? 21.637 7.535 -41.685 1.00 41.06 96 GLY A O 1
#

Secondary structure (DSSP, 8-state):
--HHHHHHHHHHHHHHHHHHHHHHHHHHHHHHHHHHHHHHHHT-----HHHHHHHHHHHHHHHHHHHHHHHHHHHHHHHHHHHHHHHHTS------

pLDDT: mean 86.18, std 12.14, range [41.06, 96.25]

Foldseek 3Di:
DDLVVLVVVLVVLVVVLVVLVVVLVVLVVVLVVLVVVLVVLVPDPDDDPVSVVVNVVSVVVNVVSVVSNVVSVVVSVVSVVVSVVSVVVNPPPPDD